Protein AF-A0A0M6WUZ9-F1 (afdb_monomer_lite)

pLDDT: mean 84.44, std 11.3, range [44.12, 95.88]

Foldseek 3Di:
DPDDPCPPDDDDPDDDDDDDDDDPVNLVVVLVPDPDPLVNVLSCCCVVVVDDPFQSVVFDPVQWDPDPVCVVVVNTGGDGDGGHDDDDPVVCVVCVVPPPPDDDDPPPPPPPPPPVPQDPPDDPVVVVVQCPDPVSVVVVVVVVVVVD

InterPro domains:
  IPR011010 DNA breaking-rejoining enzyme, catalytic core [SSF56349] (2-108)
  IPR013762 Integrase-like, catalytic domain superfamily [G3DSA:1.10.443.10] (14-143)

Radius of gyration: 25.89 Å; chains: 1; bounding box: 60×51×64 Å

Secondary structure (DSSP, 8-state):
--S-TTTT-------PPPPPPPPHHHHHHHHHS---HHHHHHHHHHHHS---HHHHHH--GGGEE--HHHHHTT--EE----------HHHHHHTTTTT---PPPPSS---------PPTT--HHHHHHHHT-HHHHHHHHHHHHH--

Organism: NCBI:txid39491

Structure (mmCIF, N/CA/C/O backbone):
data_AF-A0A0M6WUZ9-F1
#
_entry.id   AF-A0A0M6WUZ9-F1
#
loop_
_atom_site.group_PDB
_atom_site.id
_atom_site.type_symbol
_atom_site.label_atom_id
_atom_site.label_alt_id
_atom_site.label_comp_id
_atom_site.label_asym_id
_atom_site.label_entity_id
_atom_site.label_seq_id
_atom_site.pdbx_PDB_ins_code
_atom_site.Cartn_x
_atom_site.Cartn_y
_atom_site.Cartn_z
_atom_site.occupancy
_atom_site.B_iso_or_equiv
_atom_site.auth_seq_id
_atom_site.auth_comp_id
_atom_site.auth_asym_id
_atom_site.auth_atom_id
_atom_site.pdbx_PDB_model_num
ATOM 1 N N . MET A 1 1 ? 34.145 -19.018 -25.890 1.00 57.28 1 MET A N 1
ATOM 2 C CA . MET A 1 1 ? 34.320 -18.085 -24.750 1.00 57.28 1 MET A CA 1
ATOM 3 C C . MET A 1 1 ? 33.254 -18.519 -23.763 1.00 57.28 1 MET A C 1
ATOM 5 O O . MET A 1 1 ? 32.133 -18.049 -23.855 1.00 57.28 1 MET A O 1
ATOM 9 N N . ASP A 1 2 ? 33.565 -19.508 -22.922 1.00 77.81 2 ASP A N 1
ATOM 10 C CA . ASP A 1 2 ? 32.524 -20.358 -22.304 1.00 77.81 2 ASP A CA 1
ATOM 11 C C . ASP A 1 2 ? 32.394 -20.139 -20.791 1.00 77.81 2 ASP A C 1
ATOM 13 O O . ASP A 1 2 ? 31.693 -20.877 -20.104 1.00 77.81 2 ASP A O 1
ATOM 17 N N . ARG A 1 3 ? 33.077 -19.125 -20.245 1.00 78.94 3 ARG A N 1
ATOM 18 C CA . ARG A 1 3 ? 33.057 -18.820 -18.813 1.00 78.94 3 ARG A CA 1
ATOM 19 C C . ARG A 1 3 ? 32.634 -17.377 -18.580 1.00 78.94 3 ARG A C 1
ATOM 21 O O . ARG A 1 3 ? 33.214 -16.459 -19.154 1.00 78.94 3 ARG A O 1
ATOM 28 N N . ASN A 1 4 ? 31.619 -17.202 -17.736 1.00 86.44 4 ASN A N 1
ATOM 29 C CA . ASN A 1 4 ? 31.113 -15.897 -17.336 1.00 86.44 4 ASN A CA 1
ATOM 30 C C . ASN A 1 4 ? 32.207 -15.132 -16.553 1.00 86.44 4 ASN A C 1
ATOM 32 O O . ASN A 1 4 ? 32.609 -15.600 -15.490 1.00 86.44 4 ASN A O 1
ATOM 36 N N . PRO A 1 5 ? 32.678 -13.965 -17.028 1.00 81.19 5 PRO A N 1
ATOM 37 C CA . PRO A 1 5 ? 33.747 -13.200 -16.378 1.00 81.19 5 PRO A CA 1
ATOM 38 C C . PRO A 1 5 ? 33.356 -12.637 -15.000 1.00 81.19 5 PRO A C 1
ATOM 40 O O . PRO A 1 5 ? 34.226 -12.223 -14.241 1.00 81.19 5 PRO A O 1
ATOM 43 N N . ALA A 1 6 ? 32.065 -12.641 -14.653 1.00 85.50 6 ALA A N 1
ATOM 44 C CA . ALA A 1 6 ? 31.572 -12.216 -13.348 1.00 85.50 6 ALA A CA 1
ATOM 45 C C . ALA A 1 6 ? 31.689 -13.298 -12.256 1.00 85.50 6 ALA A C 1
ATOM 47 O O . ALA A 1 6 ? 31.472 -12.980 -11.091 1.00 85.50 6 ALA A O 1
ATOM 48 N N . THR A 1 7 ? 32.035 -14.556 -12.581 1.00 83.50 7 THR A N 1
ATOM 49 C CA . THR A 1 7 ? 32.121 -15.622 -11.557 1.00 83.50 7 THR A CA 1
ATOM 50 C C . THR A 1 7 ? 33.236 -15.397 -10.546 1.00 83.50 7 THR A C 1
ATOM 52 O O . THR A 1 7 ? 33.094 -15.795 -9.396 1.00 83.50 7 THR A O 1
ATOM 55 N N . ASP A 1 8 ? 34.326 -14.756 -10.970 1.00 84.06 8 ASP A N 1
ATOM 56 C CA . ASP A 1 8 ? 35.500 -14.501 -10.128 1.00 84.06 8 ASP A CA 1
ATOM 57 C C . ASP A 1 8 ? 35.569 -13.024 -9.678 1.00 84.06 8 ASP A C 1
ATOM 59 O O . ASP A 1 8 ? 36.574 -12.574 -9.128 1.00 84.06 8 ASP A O 1
ATOM 63 N N . ALA A 1 9 ? 34.506 -12.247 -9.921 1.00 85.69 9 ALA A N 1
ATOM 64 C CA . ALA A 1 9 ? 34.443 -10.841 -9.553 1.00 85.69 9 ALA A CA 1
ATOM 65 C C . ALA A 1 9 ? 34.060 -10.679 -8.076 1.00 85.69 9 ALA A C 1
ATOM 67 O O . ALA A 1 9 ? 32.975 -11.068 -7.642 1.00 85.69 9 ALA A O 1
ATOM 68 N N . THR A 1 10 ? 34.924 -10.030 -7.299 1.00 84.06 10 THR A N 1
ATOM 69 C CA . THR A 1 10 ? 34.576 -9.598 -5.943 1.00 84.06 10 THR A CA 1
ATOM 70 C C . THR A 1 10 ? 33.638 -8.399 -6.034 1.00 84.06 10 THR A C 1
ATOM 72 O O . THR A 1 10 ? 34.058 -7.301 -6.404 1.00 84.06 10 THR A O 1
ATOM 75 N N . LEU A 1 11 ? 32.364 -8.595 -5.693 1.00 83.50 11 LEU A N 1
ATOM 76 C CA . LEU A 1 11 ? 31.403 -7.497 -5.635 1.00 83.50 11 LEU A CA 1
ATOM 77 C C . LEU A 1 11 ? 31.840 -6.473 -4.573 1.00 83.50 11 LEU A C 1
ATOM 79 O O . LEU A 1 11 ? 32.217 -6.866 -3.461 1.00 83.50 11 LEU A O 1
ATOM 83 N N . PRO A 1 12 ? 31.767 -5.162 -4.868 1.00 85.94 12 PRO A N 1
ATOM 84 C CA . PRO A 1 12 ? 31.884 -4.141 -3.840 1.00 85.94 12 PRO A CA 1
ATOM 85 C C . PRO A 1 12 ? 30.888 -4.447 -2.722 1.00 85.94 12 PRO A C 1
ATOM 87 O O . PRO A 1 12 ? 29.716 -4.716 -2.990 1.00 85.94 12 PRO A O 1
ATOM 90 N N . LYS A 1 13 ? 31.338 -4.417 -1.463 1.00 81.62 13 LYS A N 1
ATOM 91 C CA . LYS A 1 13 ? 30.426 -4.595 -0.329 1.00 81.62 13 LYS A CA 1
ATOM 92 C C . LYS A 1 13 ? 29.418 -3.453 -0.336 1.00 81.62 13 LYS A C 1
ATOM 94 O O . LYS A 1 13 ? 29.765 -2.315 -0.023 1.00 81.62 13 LYS A O 1
ATOM 99 N N . TYR A 1 14 ? 28.180 -3.774 -0.690 1.00 82.94 14 TYR A N 1
ATOM 100 C CA . TYR A 1 14 ? 27.066 -2.859 -0.533 1.00 82.94 14 TYR A CA 1
ATOM 101 C C . TYR A 1 14 ? 26.920 -2.511 0.952 1.00 82.94 14 TYR A C 1
ATOM 103 O O . TYR A 1 14 ? 26.851 -3.401 1.802 1.00 82.94 14 TYR A O 1
ATOM 111 N N . LYS A 1 15 ? 26.904 -1.214 1.266 1.00 82.88 15 LYS A N 1
ATOM 112 C CA . LYS A 1 15 ? 26.506 -0.726 2.584 1.00 82.88 15 LYS A CA 1
ATOM 113 C C . LYS A 1 15 ? 25.018 -0.428 2.510 1.00 82.88 15 LYS A C 1
ATOM 115 O O . LYS A 1 15 ? 24.623 0.539 1.867 1.00 82.88 15 LYS A O 1
ATOM 120 N N . ALA A 1 16 ? 24.215 -1.283 3.130 1.00 83.00 16 ALA A N 1
ATOM 121 C CA . ALA A 1 16 ? 22.817 -0.965 3.355 1.00 83.00 16 ALA A CA 1
ATOM 122 C C . ALA A 1 16 ? 22.759 0.206 4.337 1.00 83.00 16 ALA A C 1
ATOM 124 O O . ALA A 1 16 ? 23.297 0.110 5.439 1.00 83.00 16 ALA A O 1
ATOM 125 N N . GLU A 1 17 ? 22.154 1.312 3.922 1.00 87.62 17 GLU A N 1
ATOM 126 C CA . GLU A 1 17 ? 21.775 2.358 4.863 1.00 87.62 17 GLU A CA 1
ATOM 127 C C . GLU A 1 17 ? 20.534 1.886 5.618 1.00 87.62 17 GLU A C 1
ATOM 129 O O . GLU A 1 17 ? 19.546 1.459 5.010 1.00 87.62 17 GLU A O 1
ATOM 134 N N . GLU A 1 18 ? 20.599 1.916 6.948 1.00 87.38 18 GLU A N 1
ATOM 135 C CA . GLU A 1 18 ? 19.429 1.642 7.771 1.00 87.38 18 GLU A CA 1
ATOM 136 C C . GLU A 1 18 ? 18.400 2.747 7.551 1.00 87.38 18 GLU A C 1
ATOM 138 O O . GLU A 1 18 ? 18.701 3.938 7.626 1.00 87.38 18 GLU A O 1
ATOM 143 N N . ARG A 1 19 ? 17.168 2.342 7.243 1.00 85.56 19 ARG A N 1
ATOM 144 C CA . ARG A 1 19 ? 16.063 3.283 7.102 1.00 85.56 19 ARG A CA 1
ATOM 145 C C . ARG A 1 19 ? 15.576 3.664 8.489 1.00 85.56 19 ARG A C 1
ATOM 147 O O . ARG A 1 19 ? 15.199 2.789 9.266 1.00 85.56 19 ARG A O 1
ATOM 154 N N . GLU A 1 20 ? 15.548 4.959 8.768 1.00 89.31 20 GLU A N 1
ATOM 155 C CA . GLU A 1 20 ? 14.989 5.473 10.010 1.00 89.31 20 GLU A CA 1
ATOM 156 C C . GLU A 1 20 ? 13.484 5.179 10.074 1.00 89.31 20 GLU A C 1
ATOM 158 O O . GLU A 1 20 ? 12.724 5.485 9.149 1.00 89.31 20 GLU A O 1
ATOM 163 N N . ILE A 1 21 ? 13.058 4.547 11.167 1.00 89.00 21 ILE A N 1
ATOM 164 C CA . ILE A 1 21 ? 11.651 4.251 11.429 1.00 89.00 21 ILE A CA 1
ATOM 165 C C . ILE A 1 21 ? 11.033 5.482 12.086 1.00 89.00 21 ILE A C 1
ATOM 167 O O . ILE A 1 21 ? 11.552 5.991 13.076 1.00 89.00 21 ILE A O 1
ATOM 171 N N . TRP A 1 22 ? 9.911 5.952 11.546 1.00 89.81 22 TRP A N 1
ATOM 172 C CA . TRP A 1 22 ? 9.224 7.120 12.089 1.00 89.81 22 TRP A CA 1
ATOM 173 C C . TRP A 1 22 ? 8.637 6.834 13.469 1.00 89.81 22 TRP A C 1
ATOM 175 O O . TRP A 1 22 ? 8.040 5.781 13.704 1.00 89.81 22 TRP A O 1
ATOM 185 N N . THR A 1 23 ? 8.757 7.809 14.369 1.00 91.75 23 THR A N 1
ATOM 186 C CA . THR A 1 23 ? 8.077 7.772 15.665 1.00 91.75 23 THR A CA 1
ATOM 187 C C . THR A 1 23 ? 6.589 8.094 15.510 1.00 91.75 23 THR A C 1
ATOM 189 O O . THR A 1 23 ? 6.154 8.682 14.515 1.00 91.75 23 THR A O 1
ATOM 192 N N . ALA A 1 24 ? 5.789 7.748 16.525 1.00 89.62 24 ALA A N 1
ATOM 193 C CA . ALA A 1 24 ? 4.367 8.092 16.553 1.00 89.62 24 ALA A CA 1
ATOM 194 C C . ALA A 1 24 ? 4.133 9.614 16.465 1.00 89.62 24 ALA A C 1
ATOM 196 O O . ALA A 1 24 ? 3.197 10.058 15.810 1.00 89.62 24 ALA A O 1
ATOM 197 N N . GLU A 1 25 ? 5.008 10.420 17.070 1.00 93.38 25 GLU A N 1
ATOM 198 C CA . GLU A 1 25 ? 4.927 11.885 17.039 1.00 93.38 25 GLU A CA 1
ATOM 199 C C . GLU A 1 25 ? 5.149 12.438 15.628 1.00 93.38 25 GLU A C 1
ATOM 201 O O . GLU A 1 25 ? 4.355 13.250 15.154 1.00 93.38 25 GLU A O 1
ATOM 206 N N . MET A 1 26 ? 6.181 11.950 14.928 1.00 92.19 26 MET A N 1
ATOM 207 C CA . MET A 1 26 ? 6.457 12.325 13.536 1.00 92.19 26 MET A CA 1
ATOM 208 C C . MET A 1 26 ? 5.291 11.956 12.621 1.00 92.19 26 MET A C 1
ATOM 210 O O . MET A 1 26 ? 4.908 12.730 11.743 1.00 92.19 26 MET A O 1
ATOM 214 N N . LEU A 1 27 ? 4.695 10.784 12.851 1.00 89.38 27 LEU A N 1
ATOM 215 C CA . LEU A 1 27 ? 3.529 10.343 12.104 1.00 89.38 27 LEU A CA 1
ATOM 216 C C . LEU A 1 27 ? 2.329 11.278 12.312 1.00 89.38 27 LEU A C 1
ATOM 218 O O . LEU A 1 27 ? 1.720 11.718 11.338 1.00 89.38 27 LEU A O 1
ATOM 222 N N . MET A 1 28 ? 1.995 11.601 13.561 1.00 90.94 28 MET A N 1
ATOM 223 C CA . MET A 1 28 ? 0.867 12.489 13.858 1.00 90.94 28 MET A CA 1
ATOM 224 C C . MET A 1 28 ? 1.075 13.878 13.246 1.00 90.94 28 MET A C 1
ATOM 226 O O . MET A 1 28 ? 0.168 14.401 12.604 1.00 90.94 28 MET A O 1
ATOM 230 N N . GLN A 1 29 ? 2.295 14.420 13.325 1.00 93.62 29 GLN A N 1
ATOM 231 C CA . GLN A 1 29 ? 2.648 15.680 12.663 1.00 93.62 29 GLN A CA 1
ATOM 232 C C . GLN A 1 29 ? 2.447 15.616 11.141 1.00 93.62 29 GLN A C 1
ATOM 234 O O . GLN A 1 29 ? 1.903 16.549 10.551 1.00 93.62 29 GLN A O 1
ATOM 239 N N . ALA A 1 30 ? 2.841 14.514 10.497 1.00 90.62 30 ALA A N 1
ATOM 240 C CA . ALA A 1 30 ? 2.650 14.329 9.060 1.00 90.62 30 ALA A CA 1
ATOM 241 C C . ALA A 1 30 ? 1.163 14.223 8.669 1.00 90.62 30 ALA A C 1
ATOM 243 O O . ALA A 1 30 ? 0.751 14.775 7.648 1.00 90.62 30 ALA A O 1
ATOM 244 N N . ILE A 1 31 ? 0.352 13.543 9.485 1.00 91.38 31 ILE A N 1
ATOM 245 C CA . ILE A 1 31 ? -1.099 13.410 9.287 1.00 91.38 31 ILE A CA 1
ATOM 246 C C . ILE A 1 31 ? -1.807 14.763 9.449 1.00 91.38 31 ILE A C 1
ATOM 248 O O . ILE A 1 31 ? -2.732 15.065 8.690 1.00 91.38 31 ILE A O 1
ATOM 252 N N . ASP A 1 32 ? -1.380 15.580 10.410 1.00 92.25 32 ASP A N 1
ATOM 253 C CA . ASP A 1 32 ? -1.957 16.903 10.663 1.00 92.25 32 ASP A CA 1
ATOM 254 C C . ASP A 1 32 ? -1.564 17.926 9.594 1.00 92.25 32 ASP A C 1
ATOM 256 O O . ASP A 1 32 ? -2.394 18.737 9.187 1.00 92.25 32 ASP A O 1
ATOM 260 N N . ALA A 1 33 ? -0.341 17.836 9.064 1.00 94.06 33 ALA A N 1
ATOM 261 C CA . ALA A 1 33 ? 0.108 18.644 7.931 1.00 94.06 33 ALA A CA 1
ATOM 262 C C . ALA A 1 33 ? -0.554 18.246 6.594 1.00 94.06 33 ALA A C 1
ATOM 264 O O . ALA A 1 33 ? -0.447 18.969 5.601 1.00 94.06 33 ALA A O 1
ATOM 265 N N . CYS A 1 34 ? -1.223 17.091 6.530 1.00 93.62 34 CYS A N 1
ATOM 266 C CA . CYS A 1 34 ? -1.841 16.592 5.310 1.00 93.62 34 CYS A CA 1
ATOM 267 C C . CYS A 1 34 ? -3.219 17.233 5.065 1.00 93.62 34 CYS A C 1
ATOM 269 O O . CYS A 1 34 ? -4.233 16.819 5.629 1.00 93.62 34 CYS A O 1
ATOM 271 N N . GLU A 1 35 ? -3.274 18.210 4.158 1.00 92.81 35 GLU A N 1
ATOM 272 C CA . GLU A 1 35 ? -4.527 18.884 3.776 1.00 92.81 35 GLU A CA 1
ATOM 273 C C . GLU A 1 35 ? -5.431 18.017 2.881 1.00 92.81 35 GLU A C 1
ATOM 275 O O . GLU A 1 35 ? -6.659 18.158 2.872 1.00 92.81 35 GLU A O 1
ATOM 280 N N . ASN A 1 36 ? -4.843 17.100 2.105 1.00 94.75 36 ASN A N 1
ATOM 281 C CA . ASN A 1 36 ? -5.596 16.263 1.178 1.00 94.75 36 ASN A CA 1
ATOM 282 C C . ASN A 1 36 ? -6.294 15.116 1.923 1.00 94.75 36 ASN A C 1
ATOM 284 O O . ASN A 1 36 ? -5.654 14.183 2.406 1.00 94.75 36 ASN A O 1
ATOM 288 N N . LYS A 1 37 ? -7.630 15.148 1.935 1.00 92.50 37 LYS A N 1
ATOM 289 C CA . LYS A 1 37 ? -8.475 14.151 2.612 1.00 92.50 37 LYS A CA 1
ATOM 290 C C . LYS A 1 37 ? -8.195 12.712 2.164 1.00 92.50 37 LYS A C 1
ATOM 292 O O . LYS A 1 37 ? -8.147 11.820 3.004 1.00 92.50 37 LYS A O 1
ATOM 297 N N . TRP A 1 38 ? -7.979 12.483 0.868 1.00 91.12 38 TRP A N 1
ATOM 298 C CA . TRP A 1 38 ? -7.688 11.148 0.334 1.00 91.12 38 TRP A CA 1
ATOM 299 C C . TRP A 1 38 ? -6.327 10.642 0.796 1.00 91.12 38 TRP A C 1
ATOM 301 O O . TRP A 1 38 ? -6.197 9.490 1.201 1.00 91.12 38 TRP A O 1
ATOM 311 N N . LEU A 1 39 ? -5.323 11.520 0.791 1.00 91.50 39 LEU A N 1
ATOM 312 C CA . LEU A 1 39 ? -3.984 11.177 1.258 1.00 91.50 39 LEU A CA 1
ATOM 313 C C . LEU A 1 39 ? -3.959 10.933 2.775 1.00 91.50 39 LEU A C 1
ATOM 315 O O . LEU A 1 39 ? -3.254 10.049 3.253 1.00 91.50 39 LEU A O 1
ATOM 319 N N . LYS A 1 40 ? -4.791 11.651 3.531 1.00 93.56 40 LYS A N 1
ATOM 320 C CA . LYS A 1 40 ? -4.960 11.427 4.967 1.00 93.56 40 LYS A CA 1
ATOM 321 C C . LYS A 1 40 ? -5.538 10.040 5.267 1.00 93.56 40 LYS A C 1
ATOM 323 O O . LYS A 1 40 ? -5.004 9.323 6.109 1.00 93.56 40 LYS A O 1
ATOM 328 N N . VAL A 1 41 ? -6.581 9.628 4.541 1.00 91.25 41 VAL A N 1
ATOM 329 C CA . VAL A 1 41 ? -7.144 8.266 4.641 1.00 91.25 41 VAL A CA 1
ATOM 330 C C . VAL A 1 41 ? -6.101 7.214 4.257 1.00 91.25 41 VAL A C 1
ATOM 332 O O . VAL A 1 41 ? -5.950 6.217 4.958 1.00 91.25 41 VAL A O 1
ATOM 335 N N . ALA A 1 42 ? -5.336 7.463 3.192 1.00 92.12 42 ALA A N 1
ATOM 336 C CA . ALA A 1 42 ? -4.237 6.603 2.768 1.00 92.12 42 ALA A CA 1
ATOM 337 C C . ALA A 1 42 ? -3.180 6.399 3.863 1.00 92.12 42 ALA A C 1
ATOM 339 O O . ALA A 1 42 ? -2.775 5.263 4.105 1.00 92.12 42 ALA A O 1
ATOM 340 N N . PHE A 1 43 ? -2.768 7.466 4.557 1.00 91.31 43 PHE A N 1
ATOM 341 C CA . PHE A 1 43 ? -1.858 7.347 5.695 1.00 91.31 43 PHE A CA 1
ATOM 342 C C . PHE A 1 43 ? -2.467 6.496 6.808 1.00 91.31 43 PHE A C 1
ATOM 344 O O . PHE A 1 43 ? -1.836 5.540 7.251 1.00 91.31 43 PHE A O 1
ATOM 351 N N . HIS A 1 44 ? -3.704 6.776 7.222 1.00 90.31 44 HIS A N 1
ATOM 352 C CA . HIS A 1 44 ? -4.355 5.980 8.263 1.00 90.31 44 HIS A CA 1
ATOM 353 C C . HIS A 1 44 ? -4.433 4.494 7.903 1.00 90.31 44 HIS A C 1
ATOM 355 O O . HIS A 1 44 ? -4.116 3.660 8.745 1.00 90.31 44 HIS A O 1
ATOM 361 N N . LEU A 1 45 ? -4.774 4.153 6.658 1.00 90.69 45 LEU A N 1
ATOM 362 C CA . LEU A 1 45 ? -4.783 2.766 6.191 1.00 90.69 45 LEU A CA 1
ATOM 363 C C . LEU A 1 45 ? -3.381 2.144 6.203 1.00 90.69 45 LEU A C 1
ATOM 365 O O . LEU A 1 45 ? -3.218 1.037 6.709 1.00 90.69 45 LEU A O 1
ATOM 369 N N . ALA A 1 46 ? -2.365 2.853 5.705 1.00 91.00 46 ALA A N 1
ATOM 370 C CA . ALA A 1 46 ? -0.988 2.359 5.675 1.00 91.00 46 ALA A CA 1
ATOM 371 C C . ALA A 1 46 ? -0.463 2.007 7.076 1.00 91.00 46 ALA A C 1
ATOM 373 O O . ALA A 1 46 ? 0.183 0.975 7.244 1.00 91.00 46 ALA A O 1
ATOM 374 N N . PHE A 1 47 ? -0.777 2.820 8.089 1.00 87.19 47 PHE A N 1
ATOM 375 C CA . PHE A 1 47 ? -0.308 2.585 9.458 1.00 87.19 47 PHE A CA 1
ATOM 376 C C . PHE A 1 47 ? -1.203 1.639 10.263 1.00 87.19 47 PHE A C 1
ATOM 378 O O . PHE A 1 47 ? -0.680 0.792 10.981 1.00 87.19 47 PHE A O 1
ATOM 385 N N . ALA A 1 48 ? -2.529 1.746 10.147 1.00 88.12 48 ALA A N 1
ATOM 386 C CA . ALA A 1 48 ? -3.455 0.922 10.928 1.00 88.12 48 ALA A CA 1
ATOM 387 C C . ALA A 1 48 ? -3.614 -0.495 10.358 1.00 88.12 48 ALA A C 1
ATOM 389 O O . ALA A 1 48 ? -3.729 -1.450 11.120 1.00 88.12 48 ALA A O 1
ATOM 390 N N . ALA A 1 49 ? -3.608 -0.636 9.028 1.00 87.94 49 ALA A N 1
ATOM 391 C CA . ALA A 1 49 ? -3.791 -1.913 8.337 1.00 87.94 49 ALA A CA 1
ATOM 392 C C . ALA A 1 49 ? -2.487 -2.473 7.740 1.00 87.94 49 ALA A C 1
ATOM 394 O O . ALA A 1 49 ? -2.503 -3.528 7.109 1.00 87.94 49 ALA A O 1
ATOM 395 N N . THR A 1 50 ? -1.346 -1.803 7.947 1.00 90.06 50 THR A N 1
ATOM 396 C CA . THR A 1 50 ? -0.013 -2.238 7.476 1.00 90.06 50 THR A CA 1
ATOM 397 C C . THR A 1 50 ? 0.062 -2.523 5.970 1.00 90.06 50 THR A C 1
ATOM 399 O O . THR A 1 50 ? 0.826 -3.379 5.525 1.00 90.06 50 THR A O 1
ATOM 402 N N . VAL A 1 51 ? -0.744 -1.815 5.173 1.00 91.31 51 VAL A N 1
ATOM 403 C CA . VAL A 1 51 ? -0.857 -2.059 3.728 1.00 91.31 51 VAL A CA 1
ATOM 404 C C . VAL A 1 51 ? 0.309 -1.452 2.954 1.00 91.31 51 VAL A C 1
ATOM 406 O O . VAL A 1 51 ? 0.804 -0.364 3.262 1.00 91.31 51 VAL A O 1
ATOM 409 N N . ARG A 1 52 ? 0.731 -2.141 1.895 1.00 93.00 52 ARG A N 1
ATOM 410 C CA . ARG A 1 52 ? 1.739 -1.638 0.956 1.00 93.00 52 ARG A CA 1
ATOM 411 C C . ARG A 1 52 ? 1.123 -0.622 0.003 1.00 93.00 52 ARG A C 1
ATOM 413 O O . ARG A 1 52 ? -0.067 -0.653 -0.291 1.00 93.00 52 ARG A O 1
ATOM 420 N N . THR A 1 53 ? 1.954 0.244 -0.573 1.00 93.06 53 THR A N 1
ATOM 421 C CA . THR A 1 53 ? 1.492 1.266 -1.527 1.00 93.06 53 THR A CA 1
ATOM 422 C C . THR A 1 53 ? 0.743 0.668 -2.722 1.00 93.06 53 THR A C 1
ATOM 424 O O . THR A 1 53 ? -0.271 1.220 -3.132 1.00 93.06 53 THR A O 1
ATOM 427 N N . GLY A 1 54 ? 1.199 -0.468 -3.264 1.00 94.00 54 GLY A N 1
ATOM 428 C CA . GLY A 1 54 ? 0.511 -1.143 -4.371 1.00 94.00 54 GLY A CA 1
ATOM 429 C C . GLY A 1 54 ? -0.877 -1.661 -3.985 1.00 94.00 54 GLY A C 1
ATOM 430 O O . GLY A 1 54 ? -1.824 -1.504 -4.750 1.00 94.00 54 GLY A O 1
ATOM 431 N N . GLU A 1 55 ? -1.014 -2.216 -2.782 1.00 94.06 55 GLU A N 1
ATOM 432 C CA . GLU A 1 55 ? -2.279 -2.712 -2.219 1.00 94.06 55 GLU A CA 1
ATOM 433 C C . GLU A 1 55 ? -3.251 -1.555 -1.960 1.00 94.06 55 GLU A C 1
ATOM 435 O O . GLU A 1 55 ? -4.421 -1.621 -2.328 1.00 94.06 55 GLU A O 1
ATOM 440 N N . LEU A 1 56 ? -2.744 -0.448 -1.411 1.00 94.00 56 LEU A N 1
ATOM 441 C CA . LEU A 1 56 ? -3.514 0.769 -1.177 1.00 94.00 56 LEU A CA 1
ATOM 442 C C . LEU A 1 56 ? -4.072 1.353 -2.487 1.00 94.00 56 LEU A C 1
ATOM 444 O O . LEU A 1 56 ? -5.234 1.745 -2.545 1.00 94.00 56 LEU A O 1
ATOM 448 N N . LEU A 1 57 ? -3.257 1.389 -3.547 1.00 92.75 57 LEU A N 1
ATOM 449 C CA . LEU A 1 57 ? -3.682 1.846 -4.876 1.00 92.75 57 LEU A CA 1
ATOM 450 C C . LEU A 1 57 ? -4.636 0.864 -5.571 1.00 92.75 57 LEU A C 1
ATOM 452 O O . LEU A 1 57 ? -5.393 1.271 -6.448 1.00 92.75 57 LEU A O 1
ATOM 456 N N . GLY A 1 58 ? -4.584 -0.418 -5.204 1.00 92.69 58 GLY A N 1
ATOM 457 C CA . GLY A 1 58 ? -5.472 -1.461 -5.712 1.00 92.69 58 GLY A CA 1
ATOM 458 C C . GLY A 1 58 ? -6.810 -1.551 -4.977 1.00 92.69 58 GLY A C 1
ATOM 459 O O . GLY A 1 58 ? -7.670 -2.321 -5.400 1.00 92.69 58 GLY A O 1
ATOM 460 N N . LEU A 1 59 ? -7.006 -0.796 -3.894 1.00 92.69 59 LEU A N 1
ATOM 461 C CA . LEU A 1 59 ? -8.209 -0.880 -3.075 1.00 92.69 59 LEU A CA 1
ATOM 462 C C . LEU A 1 59 ? -9.441 -0.359 -3.831 1.00 92.69 59 LEU A C 1
ATOM 464 O O . LEU A 1 59 ? -9.439 0.729 -4.403 1.00 92.69 59 LEU A O 1
ATOM 468 N N . THR A 1 60 ? -10.522 -1.130 -3.793 1.00 92.94 60 THR A N 1
ATOM 469 C CA . THR A 1 60 ? -11.816 -0.796 -4.405 1.00 92.94 60 THR A CA 1
ATOM 470 C C . THR A 1 60 ? -12.944 -0.988 -3.393 1.00 92.94 60 THR A C 1
ATOM 472 O O . THR A 1 60 ? -12.750 -1.589 -2.341 1.00 92.94 60 THR A O 1
ATOM 475 N N . TRP A 1 61 ? -14.139 -0.470 -3.682 1.00 93.31 61 TRP A N 1
ATOM 476 C CA . TRP A 1 61 ? -15.251 -0.482 -2.722 1.00 93.31 61 TRP A CA 1
ATOM 477 C C . TRP A 1 61 ? -15.787 -1.881 -2.386 1.00 93.31 61 TRP A C 1
ATOM 479 O O . TRP A 1 61 ? -16.298 -2.071 -1.292 1.00 93.31 61 TRP A O 1
ATOM 489 N N . ASP A 1 62 ? -15.615 -2.878 -3.260 1.00 93.62 62 ASP A N 1
ATOM 490 C CA . ASP A 1 62 ? -15.912 -4.289 -2.954 1.00 93.62 62 ASP A CA 1
ATOM 491 C C . ASP A 1 62 ? -15.003 -4.875 -1.861 1.00 93.62 62 ASP A C 1
ATOM 493 O O . ASP A 1 62 ? -15.354 -5.879 -1.248 1.00 93.62 62 ASP A O 1
ATOM 497 N N . CYS A 1 63 ? -13.860 -4.238 -1.591 1.00 92.94 63 CYS A N 1
ATOM 498 C CA . CYS A 1 63 ? -12.888 -4.659 -0.585 1.00 92.94 63 CYS A CA 1
ATOM 499 C C . CYS A 1 63 ? -13.150 -4.119 0.824 1.00 92.94 63 CYS A C 1
ATOM 501 O O . CYS A 1 63 ? -12.410 -4.462 1.748 1.00 92.94 63 CYS A O 1
ATOM 503 N N . VAL A 1 64 ? -14.154 -3.257 0.998 1.00 92.62 64 VAL A N 1
ATOM 504 C CA . VAL A 1 64 ? -14.356 -2.482 2.225 1.00 92.62 64 VAL A CA 1
ATOM 505 C C . VAL A 1 64 ? -15.818 -2.547 2.649 1.00 92.62 64 VAL A C 1
ATOM 507 O O . VAL A 1 64 ? -16.695 -2.146 1.891 1.00 92.62 64 VAL A O 1
ATOM 510 N N . ASP A 1 65 ? -16.075 -2.977 3.884 1.00 93.31 65 ASP A N 1
ATOM 511 C CA . ASP A 1 65 ? -17.375 -2.801 4.537 1.00 93.31 65 ASP A CA 1
ATOM 512 C C . ASP A 1 65 ? -17.198 -1.956 5.799 1.00 93.31 65 ASP A C 1
ATOM 514 O O . ASP A 1 65 ? -16.646 -2.405 6.804 1.00 93.31 65 ASP A O 1
ATOM 518 N N . ILE A 1 66 ? -17.649 -0.707 5.706 1.00 91.25 66 ILE A N 1
ATOM 519 C CA . ILE A 1 66 ? -17.669 0.283 6.792 1.00 91.25 66 ILE A CA 1
ATOM 520 C C . ILE A 1 66 ? -19.085 0.826 7.012 1.00 91.25 66 ILE A C 1
ATOM 522 O O . ILE A 1 66 ? -19.256 1.958 7.464 1.00 91.25 66 ILE A O 1
ATOM 526 N N . SER A 1 67 ? -20.101 0.043 6.639 1.00 93.88 67 SER A N 1
ATOM 527 C CA . SER A 1 67 ? -21.499 0.376 6.918 1.00 93.88 67 SER A CA 1
ATOM 528 C C . SER A 1 67 ? -21.749 0.476 8.427 1.00 93.88 67 SER A C 1
ATOM 530 O O . SER A 1 67 ? -21.063 -0.163 9.231 1.00 93.88 67 SER A O 1
ATOM 532 N N . GLU A 1 68 ? -22.725 1.289 8.831 1.00 94.19 68 GLU A N 1
ATOM 533 C CA . GLU A 1 68 ? -23.064 1.460 10.250 1.00 94.19 68 GLU A CA 1
ATOM 534 C C . GLU A 1 68 ? -23.493 0.127 10.874 1.00 94.19 68 GLU A C 1
ATOM 536 O O . GLU A 1 68 ? -23.097 -0.191 11.997 1.00 94.19 68 GLU A O 1
ATOM 541 N N . GLU A 1 69 ? -24.209 -0.700 10.108 1.00 94.19 69 GLU A N 1
ATOM 542 C CA . GLU A 1 69 ? -24.592 -2.056 10.484 1.00 94.19 69 GLU A CA 1
ATOM 543 C C . GLU A 1 69 ? -23.350 -2.910 10.753 1.00 94.19 69 GLU A C 1
ATOM 545 O O . GLU A 1 69 ? -23.232 -3.502 11.827 1.00 94.19 69 GLU A O 1
ATOM 550 N N . ALA A 1 70 ? -22.379 -2.913 9.832 1.00 92.94 70 ALA A N 1
ATOM 551 C CA . ALA A 1 70 ? -21.149 -3.684 9.988 1.00 92.94 70 ALA A CA 1
ATOM 552 C C . ALA A 1 70 ? -20.314 -3.243 11.193 1.00 92.94 70 ALA A C 1
ATOM 554 O O . ALA 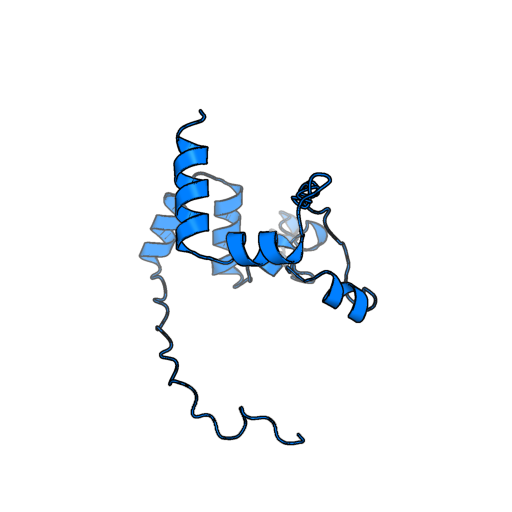A 1 70 ? -19.711 -4.078 11.868 1.00 92.94 70 ALA A O 1
ATOM 555 N N . ILE A 1 71 ? -20.282 -1.943 11.484 1.00 93.69 71 ILE A N 1
ATOM 556 C CA . ILE A 1 71 ? -19.589 -1.409 12.658 1.00 93.69 71 ILE A CA 1
ATOM 557 C C . ILE A 1 71 ? -20.319 -1.832 13.937 1.00 93.69 71 ILE A C 1
ATOM 559 O O . ILE A 1 71 ? -19.678 -2.310 14.871 1.00 93.69 71 ILE A O 1
ATOM 563 N N . SER A 1 72 ? -21.649 -1.715 13.971 1.00 95.50 72 SER A N 1
ATOM 564 C CA . SER A 1 72 ? -22.459 -2.081 15.141 1.00 95.50 72 SER A CA 1
ATOM 565 C C . SER A 1 72 ? -22.379 -3.573 15.481 1.00 95.50 72 SER A C 1
ATOM 567 O O . SER A 1 72 ? -22.342 -3.948 16.651 1.00 95.50 72 SER A O 1
ATOM 569 N N . GLU A 1 73 ? -22.274 -4.419 14.456 1.00 95.88 73 GLU A N 1
ATOM 570 C CA . GLU A 1 73 ? -22.137 -5.871 14.567 1.00 95.88 73 GLU A CA 1
ATOM 571 C C . GLU A 1 73 ? -20.667 -6.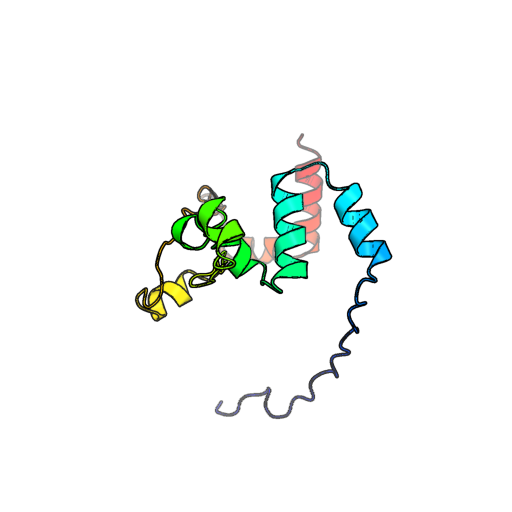323 14.683 1.00 95.88 73 GLU A C 1
ATOM 573 O O . GLU A 1 73 ? -20.390 -7.522 14.708 1.00 95.88 73 GLU A O 1
ATOM 578 N N . ASN A 1 74 ? -19.714 -5.383 14.757 1.00 92.56 74 ASN A N 1
ATOM 579 C CA . ASN A 1 74 ? -18.269 -5.632 14.836 1.00 92.56 74 ASN A CA 1
ATOM 580 C C . ASN A 1 74 ? -17.744 -6.574 13.730 1.00 92.56 74 ASN A C 1
ATOM 582 O O . ASN A 1 74 ? -16.907 -7.450 13.959 1.00 92.56 74 ASN A O 1
ATOM 586 N N . ARG A 1 75 ? -18.261 -6.385 12.516 1.00 93.81 75 ARG A N 1
ATOM 587 C CA . ARG A 1 75 ? -17.941 -7.147 11.300 1.00 93.81 75 ARG A CA 1
ATOM 588 C C . ARG A 1 75 ? -17.408 -6.268 10.163 1.00 93.81 75 ARG A C 1
ATOM 590 O O . ARG A 1 75 ? -17.302 -6.738 9.033 1.00 93.81 75 ARG A O 1
ATOM 597 N N . ALA A 1 76 ? -17.109 -5.001 10.448 1.00 92.81 76 ALA A N 1
ATOM 598 C CA . ALA A 1 76 ? -16.462 -4.103 9.503 1.00 92.81 76 ALA A CA 1
ATOM 599 C C . ALA A 1 76 ? -15.086 -4.653 9.107 1.00 92.81 76 ALA A C 1
ATOM 601 O O . ALA A 1 76 ? -14.332 -5.139 9.954 1.00 92.81 76 ALA A O 1
ATOM 602 N N . TYR A 1 77 ? -14.758 -4.579 7.820 1.00 91.75 77 TYR A N 1
ATOM 603 C CA . TYR A 1 77 ? -13.512 -5.134 7.308 1.00 91.75 77 TYR A CA 1
ATOM 604 C C . TYR A 1 77 ? -12.931 -4.309 6.166 1.00 91.75 77 TYR A C 1
ATOM 606 O O . TYR A 1 77 ? -13.628 -3.612 5.428 1.00 91.75 77 TYR A O 1
ATOM 614 N N . VAL A 1 78 ? -11.625 -4.481 5.989 1.00 92.06 78 VAL A N 1
ATOM 615 C CA . VAL A 1 78 ? -10.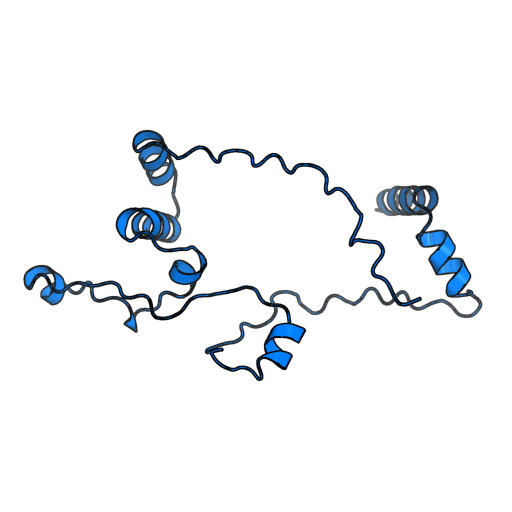897 -4.151 4.767 1.00 92.06 78 VAL A CA 1
ATOM 616 C C . VAL A 1 78 ? -10.135 -5.410 4.373 1.00 92.06 78 VAL A C 1
ATOM 618 O O . VAL A 1 78 ? -9.344 -5.910 5.172 1.00 92.06 78 VAL A O 1
ATOM 621 N N . PHE A 1 79 ? -10.372 -5.946 3.176 1.00 93.56 79 PHE A N 1
ATOM 622 C CA . PHE A 1 79 ? -9.601 -7.076 2.654 1.00 93.56 79 PHE A CA 1
ATOM 623 C C . PHE A 1 79 ? -8.817 -6.668 1.414 1.00 93.56 79 PHE A C 1
ATOM 625 O O . PHE A 1 79 ? -9.297 -5.925 0.567 1.00 93.56 79 PHE A O 1
ATOM 632 N N . ILE A 1 80 ? -7.605 -7.192 1.281 1.00 93.12 80 ILE A N 1
ATOM 633 C CA . ILE A 1 80 ? -6.745 -6.920 0.133 1.00 93.12 80 ILE A CA 1
ATOM 634 C C . ILE A 1 80 ? -6.739 -8.157 -0.760 1.00 93.12 80 ILE A C 1
ATOM 636 O O . ILE A 1 80 ? -6.312 -9.226 -0.333 1.00 93.12 80 ILE A O 1
ATOM 640 N N . ASN A 1 81 ? -7.217 -8.023 -1.998 1.00 94.62 81 ASN A N 1
ATOM 641 C CA . ASN A 1 81 ? -7.195 -9.103 -2.997 1.00 94.62 81 ASN A CA 1
ATOM 642 C C . ASN A 1 81 ? -6.471 -8.734 -4.297 1.00 94.62 81 ASN A C 1
ATOM 644 O O . ASN A 1 81 ? -6.377 -9.563 -5.198 1.00 94.62 81 ASN A O 1
ATOM 648 N N . LYS A 1 82 ? -6.008 -7.491 -4.423 1.00 94.50 82 LYS A N 1
ATOM 649 C CA . LYS A 1 82 ? -5.348 -6.976 -5.619 1.00 94.50 82 LYS A CA 1
ATOM 650 C C . LYS A 1 82 ? -4.397 -5.848 -5.251 1.00 94.50 82 LYS A C 1
ATOM 652 O O . LYS A 1 82 ? -4.566 -5.184 -4.231 1.00 94.50 82 LYS A O 1
ATOM 657 N N . GLN A 1 83 ? -3.400 -5.647 -6.099 1.00 94.69 83 GLN A N 1
ATOM 658 C CA . GLN A 1 83 ? -2.407 -4.592 -5.962 1.00 94.69 83 GLN A CA 1
ATOM 659 C C . GLN A 1 83 ? -2.094 -3.993 -7.328 1.00 94.69 83 GLN A C 1
ATOM 661 O O . GLN A 1 83 ? -2.236 -4.651 -8.359 1.00 94.69 83 GLN A O 1
ATOM 666 N N . VAL A 1 84 ? -1.653 -2.742 -7.328 1.00 94.12 84 VAL A N 1
ATOM 667 C CA . VAL A 1 84 ? -1.120 -2.078 -8.515 1.00 94.12 84 VAL A CA 1
ATOM 668 C C . VAL A 1 84 ? 0.396 -2.207 -8.510 1.00 94.12 84 VAL A C 1
ATOM 670 O O . VAL A 1 84 ? 1.060 -1.763 -7.573 1.00 94.12 84 VAL A O 1
ATOM 673 N N . GLU A 1 85 ? 0.944 -2.757 -9.588 1.00 91.81 85 GLU A N 1
ATOM 674 C CA . GLU A 1 85 ? 2.382 -2.911 -9.781 1.00 91.81 85 GLU A CA 1
ATOM 675 C C . GLU A 1 85 ? 2.828 -2.294 -11.110 1.00 91.81 85 GLU A C 1
ATOM 677 O O . GLU A 1 85 ? 2.094 -2.276 -12.100 1.00 91.81 85 GLU A O 1
ATOM 682 N N . ARG A 1 86 ? 4.046 -1.742 -11.127 1.00 89.81 86 ARG A N 1
ATOM 683 C CA . ARG A 1 86 ? 4.669 -1.238 -12.352 1.00 89.81 86 ARG A CA 1
ATOM 684 C C . ARG A 1 86 ? 5.549 -2.333 -12.935 1.00 89.81 86 ARG A C 1
ATOM 686 O O . ARG A 1 86 ? 6.591 -2.639 -12.371 1.00 89.81 86 ARG A O 1
ATOM 693 N N . VAL A 1 87 ? 5.152 -2.845 -14.090 1.00 86.94 87 VAL A N 1
ATOM 694 C CA . VAL A 1 87 ? 5.843 -3.923 -14.806 1.00 86.94 87 VAL A CA 1
ATOM 695 C C . VAL A 1 87 ? 6.268 -3.463 -16.202 1.00 86.94 87 VAL A C 1
ATOM 697 O O . VAL A 1 87 ? 5.703 -2.509 -16.748 1.00 86.94 87 VAL A O 1
ATOM 700 N N . SER A 1 88 ? 7.299 -4.099 -16.766 1.00 88.00 88 SER A N 1
ATOM 701 C CA . SER A 1 88 ? 7.695 -3.861 -18.158 1.00 88.00 88 SER A CA 1
ATOM 702 C C . SER A 1 88 ? 6.721 -4.550 -19.118 1.00 88.00 88 SER A C 1
ATOM 704 O O . SER A 1 88 ? 6.002 -5.468 -18.725 1.00 88.00 88 SER A O 1
ATOM 706 N N . LYS A 1 89 ? 6.670 -4.103 -20.378 1.00 85.12 89 LYS A N 1
ATOM 707 C CA . LYS A 1 89 ? 5.759 -4.700 -21.370 1.00 85.12 89 LYS A CA 1
ATOM 708 C C . LYS A 1 89 ? 6.169 -6.131 -21.701 1.00 85.12 89 LYS A C 1
ATOM 710 O O . LYS A 1 89 ? 5.315 -6.999 -21.794 1.00 85.12 89 LYS A O 1
ATOM 715 N N . GLU A 1 90 ? 7.472 -6.360 -21.781 1.00 88.44 90 GLU A N 1
ATOM 716 C CA . GLU A 1 90 ? 8.076 -7.655 -22.077 1.00 88.44 90 GLU A CA 1
ATOM 717 C C . GLU A 1 90 ? 7.704 -8.681 -20.999 1.00 88.44 90 GLU A C 1
ATOM 719 O O . GLU A 1 90 ? 7.325 -9.799 -21.321 1.00 88.44 90 GLU A O 1
ATOM 724 N N . ALA A 1 91 ? 7.720 -8.281 -19.721 1.00 86.38 91 ALA A N 1
ATOM 725 C CA . ALA A 1 91 ? 7.311 -9.151 -18.621 1.00 86.38 91 ALA A CA 1
ATOM 726 C C . ALA A 1 91 ? 5.814 -9.503 -18.680 1.00 86.38 91 ALA A C 1
ATOM 728 O O . ALA A 1 91 ? 5.436 -10.631 -18.383 1.00 86.38 91 ALA A O 1
ATOM 729 N N . VAL A 1 92 ? 4.952 -8.560 -19.081 1.00 86.81 92 VAL A N 1
ATOM 730 C CA . VAL A 1 92 ? 3.509 -8.822 -19.253 1.00 86.81 92 VAL A CA 1
ATOM 731 C C . VAL A 1 92 ? 3.252 -9.781 -20.419 1.00 86.81 92 VAL A C 1
ATOM 733 O O . VAL A 1 92 ? 2.389 -10.652 -20.308 1.00 86.81 92 VAL A O 1
ATOM 736 N N . GLU A 1 93 ? 4.002 -9.632 -21.513 1.00 87.25 93 GLU A N 1
ATOM 737 C CA . GLU A 1 93 ? 3.953 -10.534 -22.669 1.00 87.25 93 GLU A CA 1
ATOM 738 C C . GLU A 1 93 ? 4.439 -11.944 -22.301 1.00 87.25 93 GLU A C 1
ATOM 740 O O . GLU A 1 93 ? 3.771 -12.921 -22.631 1.00 87.25 93 GLU A O 1
ATOM 745 N N . GLU A 1 94 ? 5.545 -12.066 -21.560 1.00 89.31 94 GLU A N 1
ATOM 746 C CA . GLU A 1 94 ? 6.085 -13.356 -21.102 1.00 89.31 94 GLU A CA 1
ATOM 747 C C . GLU A 1 94 ? 5.152 -14.070 -20.112 1.00 89.31 94 GLU A C 1
ATOM 749 O O . GLU A 1 94 ? 5.016 -15.294 -20.145 1.00 89.31 94 GLU A O 1
ATOM 754 N N . LEU A 1 95 ? 4.455 -13.307 -19.265 1.00 84.94 95 LEU A N 1
ATOM 755 C CA . LEU A 1 95 ? 3.435 -13.828 -18.352 1.00 84.94 95 LEU A CA 1
ATOM 756 C C . LEU A 1 95 ? 2.142 -14.260 -19.064 1.00 84.94 95 LEU A C 1
ATOM 758 O O . LEU A 1 95 ? 1.266 -14.827 -18.408 1.00 84.94 95 LEU A O 1
ATOM 762 N N . ASP A 1 96 ? 1.994 -13.996 -20.369 1.00 84.50 96 ASP A N 1
ATOM 763 C CA . ASP A 1 96 ? 0.766 -14.241 -21.140 1.00 84.50 96 ASP A CA 1
ATOM 764 C C . ASP A 1 96 ? -0.474 -13.635 -20.449 1.00 84.50 96 ASP A C 1
ATOM 766 O O . ASP A 1 96 ? -1.557 -14.216 -20.396 1.00 84.50 96 ASP A O 1
ATOM 770 N N . SER A 1 97 ? -0.289 -12.466 -19.820 1.00 80.44 97 SER A N 1
ATOM 771 C CA . SER A 1 97 ? -1.307 -11.777 -19.008 1.00 80.44 97 SER A CA 1
ATOM 772 C C . SER A 1 97 ? -1.922 -12.603 -17.862 1.00 80.44 97 SER A C 1
ATOM 774 O O . SER A 1 97 ? -2.978 -12.239 -17.336 1.00 80.44 97 SER A O 1
ATOM 776 N N . LYS A 1 98 ? -1.282 -13.696 -17.423 1.00 83.88 98 LYS A N 1
ATOM 777 C CA . LYS A 1 98 ? -1.728 -14.443 -16.239 1.00 83.88 98 LYS A CA 1
ATOM 778 C C . LYS A 1 98 ? -1.653 -13.556 -15.000 1.00 83.88 98 LYS A C 1
ATOM 780 O O . LYS A 1 98 ? -0.693 -12.820 -14.812 1.00 83.88 98 LYS A O 1
ATOM 785 N N . GLU A 1 99 ? -2.691 -13.632 -14.168 1.00 85.19 99 GLU A N 1
ATOM 786 C CA . GLU A 1 99 ? -2.845 -12.839 -12.935 1.00 85.19 99 GLU A CA 1
ATOM 787 C C . GLU A 1 99 ? -2.956 -11.313 -13.144 1.00 85.19 99 GLU A C 1
ATOM 789 O O . GLU A 1 99 ? -2.999 -10.551 -12.178 1.00 85.19 99 GLU A O 1
ATOM 794 N N . VAL A 1 100 ? -3.098 -10.846 -14.391 1.00 90.81 100 VAL A N 1
ATOM 795 C CA . VAL A 1 100 ? -3.322 -9.430 -14.707 1.00 90.81 100 VAL A CA 1
ATOM 796 C C . VAL A 1 100 ? -4.820 -9.151 -14.821 1.00 90.81 100 VAL A C 1
ATOM 798 O O . VAL A 1 100 ? -5.486 -9.608 -15.745 1.00 90.81 100 VAL A O 1
ATOM 801 N N . ILE A 1 101 ? -5.357 -8.361 -13.888 1.00 91.19 101 ILE A N 1
ATOM 802 C CA . ILE A 1 101 ? -6.781 -7.978 -13.882 1.00 91.19 101 ILE A CA 1
ATOM 803 C C . ILE A 1 101 ? -7.049 -6.830 -14.865 1.00 91.19 101 ILE A C 1
ATOM 805 O O . ILE A 1 101 ? -8.043 -6.838 -15.588 1.00 91.19 101 ILE A O 1
ATOM 809 N N . LEU A 1 102 ? -6.181 -5.813 -14.866 1.00 90.62 102 LEU A N 1
ATOM 810 C CA . LEU A 1 102 ? -6.359 -4.595 -15.652 1.00 90.62 102 LEU A CA 1
ATOM 811 C C . LEU A 1 102 ? -5.007 -3.971 -16.001 1.00 90.62 102 LEU A C 1
ATOM 813 O O . LEU A 1 102 ? -4.180 -3.732 -15.121 1.00 90.62 102 LEU A O 1
ATOM 817 N N . ILE A 1 103 ? -4.823 -3.629 -17.277 1.00 90.31 103 ILE A N 1
ATOM 818 C CA . ILE A 1 103 ? -3.691 -2.826 -17.745 1.00 90.31 103 ILE A CA 1
ATOM 819 C C . ILE A 1 103 ? -4.159 -1.380 -17.894 1.00 90.31 103 ILE A C 1
ATOM 821 O O . ILE A 1 103 ? -5.033 -1.072 -18.706 1.00 90.31 103 ILE A O 1
ATOM 825 N N . PHE A 1 104 ? -3.572 -0.477 -17.112 1.00 88.88 104 PHE A N 1
ATOM 826 C CA . PHE A 1 104 ? -3.858 0.949 -17.229 1.00 88.88 104 PHE A CA 1
ATOM 827 C C . PHE A 1 104 ? -3.258 1.528 -18.519 1.00 88.88 104 PHE A C 1
ATOM 829 O O . PHE A 1 104 ? -2.154 1.140 -18.916 1.00 88.88 104 PHE A O 1
ATOM 836 N N . PRO A 1 105 ? -3.931 2.498 -19.164 1.00 86.50 105 PRO A N 1
ATOM 837 C CA . PRO A 1 105 ? -3.382 3.155 -20.339 1.00 86.50 105 PRO A CA 1
ATOM 838 C C . PRO A 1 105 ? -2.070 3.866 -19.994 1.00 86.50 105 PRO A C 1
ATOM 840 O O . PRO A 1 105 ? -1.931 4.498 -18.942 1.00 86.50 105 PRO A O 1
ATOM 843 N N . SER A 1 106 ? -1.104 3.796 -20.912 1.00 79.50 106 SER A N 1
ATOM 844 C CA . SER A 1 106 ? 0.152 4.530 -20.774 1.00 79.50 106 SER A CA 1
ATOM 845 C C . SER A 1 106 ? -0.123 6.033 -20.670 1.00 79.50 106 SER A C 1
ATOM 847 O O . SER A 1 106 ? -0.605 6.658 -21.610 1.00 79.50 106 SER A O 1
ATOM 849 N N . GLN A 1 107 ? 0.242 6.625 -19.531 1.00 67.56 107 GLN A N 1
ATOM 850 C CA . GLN A 1 107 ? 0.205 8.077 -19.305 1.00 67.56 107 GLN A CA 1
ATOM 851 C C . GLN A 1 107 ? 1.250 8.824 -20.142 1.00 67.56 107 GLN A C 1
ATOM 853 O O . GLN A 1 107 ? 1.114 10.019 -20.399 1.00 67.56 107 GLN A O 1
ATOM 858 N N . ARG A 1 108 ? 2.286 8.122 -20.622 1.00 63.31 108 ARG A N 1
ATOM 859 C CA . ARG A 1 108 ? 3.086 8.647 -21.721 1.00 63.31 108 ARG A CA 1
ATOM 860 C C . ARG A 1 108 ? 2.175 8.597 -22.946 1.00 63.31 108 ARG A C 1
ATOM 862 O O . ARG A 1 108 ? 1.979 7.511 -23.497 1.00 63.31 108 ARG A O 1
ATOM 869 N N . LYS A 1 109 ? 1.667 9.763 -23.392 1.00 56.97 109 LYS A N 1
ATOM 870 C CA . LYS A 1 109 ? 1.511 9.998 -24.840 1.00 56.97 109 LYS A CA 1
ATOM 871 C C . LYS A 1 109 ? 2.778 9.423 -25.432 1.00 56.97 109 LYS A C 1
ATOM 873 O O . LYS A 1 109 ? 3.828 9.742 -24.865 1.00 56.97 109 LYS A O 1
ATOM 878 N N . ASN A 1 110 ? 2.679 8.544 -26.435 1.00 48.75 110 ASN A N 1
ATOM 879 C CA . ASN A 1 110 ? 3.851 8.121 -27.190 1.00 48.75 110 ASN A CA 1
ATOM 880 C C . ASN A 1 110 ? 4.752 9.339 -27.238 1.00 48.75 110 ASN A C 1
ATOM 882 O O . ASN A 1 110 ? 4.332 10.384 -27.748 1.00 48.75 110 ASN A O 1
ATOM 886 N N . GLY A 1 111 ? 5.917 9.249 -26.585 1.00 44.12 111 GLY A N 1
ATOM 887 C CA . GLY A 1 111 ? 6.957 10.154 -26.990 1.00 44.12 111 GLY A CA 1
ATOM 888 C C . GLY A 1 111 ? 6.918 10.018 -28.498 1.00 44.12 1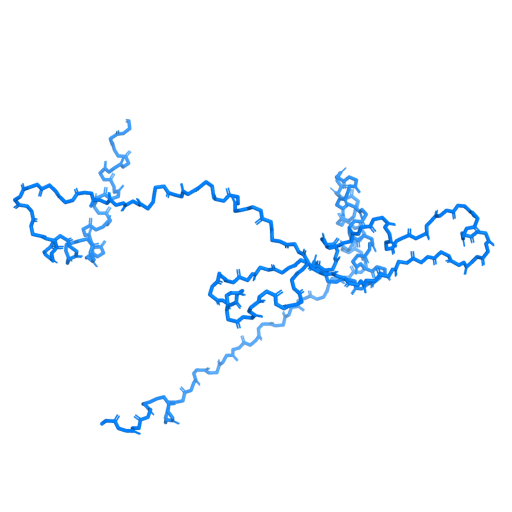11 GLY A C 1
ATOM 889 O O . GLY A 1 111 ? 6.801 8.903 -29.023 1.00 44.12 111 GLY A O 1
ATOM 890 N N . GLU A 1 112 ? 6.964 11.128 -29.208 1.00 45.00 112 GLU A N 1
ATOM 891 C CA . GLU A 1 112 ? 7.866 11.081 -30.331 1.00 45.00 112 GLU A CA 1
ATOM 892 C C . GLU A 1 112 ? 9.100 10.367 -29.763 1.00 45.00 112 GLU A C 1
ATOM 894 O O . GLU A 1 112 ? 9.817 10.889 -28.908 1.00 45.00 112 GLU A O 1
ATOM 899 N N . GLU A 1 113 ? 9.240 9.070 -30.070 1.00 46.28 113 GLU A N 1
ATOM 900 C CA . GLU A 1 113 ? 10.558 8.504 -30.220 1.00 46.28 113 GLU A CA 1
ATOM 901 C C . GLU A 1 113 ? 11.236 9.619 -30.988 1.00 46.28 113 GLU A C 1
ATOM 903 O O . GLU A 1 113 ? 10.741 9.961 -32.067 1.00 46.28 113 GLU A O 1
ATOM 908 N N . ASN A 1 114 ? 12.183 10.322 -30.360 1.00 47.88 114 ASN A N 1
ATOM 909 C CA . ASN A 1 114 ? 12.941 11.366 -31.025 1.00 47.88 114 ASN A CA 1
ATOM 910 C C . ASN A 1 114 ? 13.726 10.631 -32.115 1.00 47.88 114 ASN A C 1
ATOM 912 O O . ASN A 1 114 ? 14.910 10.343 -31.972 1.00 47.88 114 ASN A O 1
ATOM 916 N N . LYS A 1 115 ? 13.025 10.221 -33.173 1.00 50.62 115 LYS A N 1
ATOM 917 C CA . LYS A 1 115 ? 13.543 9.706 -34.411 1.00 50.62 115 LYS A CA 1
ATOM 918 C C . LYS A 1 115 ? 14.103 10.955 -35.027 1.00 50.62 115 LYS A C 1
ATOM 920 O O . LYS A 1 115 ? 13.405 11.713 -35.691 1.00 50.62 115 LYS A O 1
ATOM 925 N N . ILE A 1 116 ? 15.361 11.207 -34.703 1.00 59.00 116 ILE A N 1
ATOM 926 C CA . ILE A 1 116 ? 16.168 12.144 -35.450 1.00 59.00 116 ILE A CA 1
ATOM 927 C C . ILE A 1 116 ? 16.181 11.565 -36.864 1.00 59.00 116 ILE A C 1
ATOM 929 O O . ILE A 1 116 ? 16.835 10.556 -37.124 1.00 59.00 116 ILE A O 1
ATOM 933 N N . SER A 1 117 ? 15.373 12.133 -37.758 1.00 64.94 117 SER A N 1
ATOM 934 C CA . SER A 1 117 ? 15.465 11.829 -39.177 1.00 64.94 117 SER A CA 1
ATOM 935 C C . SER A 1 117 ? 16.828 12.325 -39.635 1.00 64.94 117 SER A C 1
ATOM 937 O O . SER A 1 117 ? 17.106 13.524 -39.572 1.00 64.94 117 SER A O 1
ATOM 939 N N . ILE A 1 118 ? 17.692 11.398 -40.028 1.00 67.75 118 ILE A N 1
ATOM 940 C CA . ILE A 1 118 ? 19.040 11.708 -40.491 1.00 67.75 118 ILE A CA 1
ATOM 941 C C . ILE A 1 118 ? 18.894 12.431 -41.840 1.00 67.75 118 ILE A C 1
ATOM 943 O O . ILE A 1 118 ? 18.298 11.852 -42.750 1.00 67.75 118 ILE A O 1
ATOM 947 N N . PRO A 1 119 ? 19.356 13.689 -41.977 1.00 75.62 119 PRO A N 1
ATOM 948 C CA . PRO A 1 119 ? 19.261 14.417 -43.239 1.00 75.62 119 PRO A CA 1
ATOM 949 C C . PRO A 1 119 ? 19.992 13.681 -44.366 1.00 75.62 119 PRO A C 1
ATOM 951 O O . PRO A 1 119 ? 21.016 13.034 -44.128 1.00 75.62 119 PRO A O 1
ATOM 954 N N . GLU A 1 120 ? 19.500 13.808 -45.601 1.00 77.56 120 GLU A N 1
ATOM 955 C CA . GLU A 1 120 ? 20.182 13.246 -46.771 1.00 77.56 120 GLU A CA 1
ATOM 956 C C . GLU A 1 120 ? 21.623 13.775 -46.859 1.00 77.56 120 GLU A C 1
ATOM 958 O O . GLU A 1 120 ? 21.866 14.981 -46.815 1.00 77.56 120 GLU A O 1
ATOM 963 N N . GLY A 1 121 ? 22.588 12.855 -46.955 1.00 77.75 121 GLY A N 1
ATOM 964 C CA . GLY A 1 121 ? 24.022 13.165 -46.986 1.00 77.75 121 GLY A CA 1
ATOM 965 C C . GLY A 1 121 ? 24.743 13.098 -45.634 1.00 77.75 121 GLY A C 1
ATOM 966 O O . GLY A 1 121 ? 25.954 13.311 -45.599 1.00 77.75 121 GLY A O 1
ATOM 967 N N . VAL A 1 122 ? 24.050 12.778 -44.534 1.00 78.75 122 VAL A N 1
ATOM 968 C CA . VAL A 1 122 ? 24.667 12.595 -43.209 1.00 78.75 122 VAL A CA 1
ATOM 969 C C . VAL A 1 122 ? 24.864 11.108 -42.902 1.00 78.75 122 VAL A C 1
ATOM 971 O O . VAL A 1 122 ? 23.921 10.324 -42.962 1.00 78.75 122 VAL A O 1
ATOM 974 N N . ASP A 1 123 ? 26.091 10.725 -42.542 1.00 83.31 123 ASP A N 1
ATOM 975 C CA . ASP A 1 123 ? 26.429 9.360 -42.121 1.00 83.31 123 ASP A CA 1
ATOM 976 C C . ASP A 1 123 ? 25.859 9.065 -40.712 1.00 83.31 123 ASP A C 1
ATOM 978 O O . ASP A 1 123 ? 26.242 9.739 -39.744 1.00 83.31 123 ASP A O 1
ATOM 982 N N . PRO A 1 124 ? 24.972 8.059 -40.565 1.00 79.44 124 PRO A N 1
ATOM 983 C CA . PRO A 1 124 ? 24.375 7.685 -39.283 1.00 79.44 124 PRO A CA 1
ATOM 984 C C . PRO A 1 124 ? 25.388 7.302 -38.203 1.00 79.44 124 PRO A C 1
ATOM 986 O O . PRO A 1 124 ? 25.202 7.608 -37.025 1.00 79.44 124 PRO A O 1
ATOM 989 N N . GLU A 1 125 ? 26.460 6.618 -38.586 1.00 79.50 125 GLU A N 1
ATOM 990 C CA . GLU A 1 125 ? 27.413 6.024 -37.657 1.00 79.50 125 GLU A CA 1
ATOM 991 C C . GLU A 1 125 ? 28.369 7.087 -37.109 1.00 79.50 125 GLU A C 1
ATOM 993 O O . GLU A 1 125 ? 28.692 7.112 -35.915 1.00 79.50 125 GLU A O 1
ATOM 998 N N . LEU A 1 126 ? 28.759 8.033 -37.968 1.00 80.38 126 LEU A N 1
ATOM 999 C CA . LEU A 1 126 ? 29.529 9.205 -37.567 1.00 80.38 126 LEU A CA 1
ATOM 1000 C C . LEU A 1 126 ? 28.699 10.134 -36.673 1.00 80.38 126 LEU A C 1
ATOM 1002 O O . LEU A 1 126 ? 29.201 10.600 -35.649 1.00 80.38 126 LEU A O 1
ATOM 1006 N N . LEU A 1 127 ? 27.423 10.353 -37.008 1.00 78.44 127 LEU A N 1
ATOM 1007 C CA . LEU A 1 127 ? 26.508 11.154 -36.192 1.00 78.44 127 LEU A CA 1
ATOM 1008 C C . LEU A 1 127 ? 26.355 10.565 -34.782 1.00 78.44 127 LEU A C 1
ATOM 1010 O O . LEU A 1 127 ? 26.474 11.291 -33.796 1.00 78.44 127 LEU A O 1
ATOM 1014 N N . MET A 1 128 ? 26.172 9.246 -34.672 1.00 79.25 128 MET A N 1
ATOM 1015 C CA . MET A 1 128 ? 26.067 8.563 -33.378 1.00 79.25 128 MET A CA 1
ATOM 1016 C C . MET A 1 128 ? 27.362 8.660 -32.561 1.00 79.25 128 MET A C 1
ATOM 1018 O O . MET A 1 128 ? 27.304 8.899 -31.355 1.00 79.25 1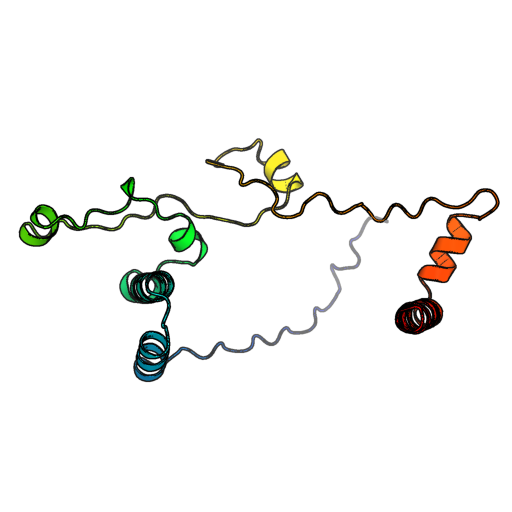28 MET A O 1
ATOM 1022 N N . LYS A 1 129 ? 28.537 8.555 -33.197 1.00 81.50 129 LYS A N 1
ATOM 1023 C CA . LYS A 1 129 ? 29.832 8.765 -32.520 1.00 81.50 129 LYS A CA 1
ATOM 1024 C C . LYS A 1 129 ? 30.002 10.193 -32.004 1.00 81.50 129 LYS A C 1
ATOM 1026 O O . LYS A 1 129 ? 30.526 10.386 -30.911 1.00 81.50 129 LYS A O 1
ATOM 1031 N N . VAL A 1 130 ? 29.555 11.185 -32.772 1.00 79.19 130 VAL A N 1
ATOM 1032 C CA . VAL A 1 130 ? 29.635 12.603 -32.396 1.00 79.19 130 VAL A CA 1
ATOM 1033 C C . VAL A 1 130 ? 28.693 12.924 -31.232 1.00 79.19 130 VAL A C 1
ATOM 1035 O O . VAL A 1 130 ? 29.104 13.598 -30.290 1.00 79.19 130 VAL A O 1
ATOM 1038 N N . LEU A 1 131 ? 27.462 12.406 -31.256 1.00 73.75 131 LEU A N 1
ATOM 1039 C CA . LEU A 1 131 ? 26.491 12.579 -30.168 1.00 73.75 131 LEU A CA 1
ATOM 1040 C C . LEU A 1 131 ? 26.867 11.795 -28.902 1.00 73.75 131 LEU A C 1
ATOM 1042 O O . LEU A 1 131 ? 26.542 12.224 -27.798 1.00 73.75 131 LEU A O 1
ATOM 1046 N N . GLY A 1 132 ? 27.568 10.668 -29.050 1.00 73.56 132 GLY A N 1
ATOM 1047 C CA . GLY A 1 132 ? 28.099 9.885 -27.934 1.00 73.56 132 GLY A CA 1
ATOM 1048 C C . GLY A 1 132 ? 29.287 10.536 -27.219 1.00 73.56 132 GLY A C 1
ATOM 1049 O O . GLY A 1 132 ? 29.678 10.069 -26.150 1.00 73.56 132 GLY A O 1
ATOM 1050 N N . ASN A 1 133 ? 29.862 11.610 -27.775 1.00 86.38 133 ASN A N 1
ATOM 1051 C CA . ASN A 1 133 ? 30.918 12.364 -27.113 1.00 86.38 133 ASN A CA 1
ATOM 1052 C C . ASN A 1 133 ? 30.306 13.337 -26.075 1.00 86.38 133 ASN A C 1
ATOM 1054 O O . ASN A 1 133 ? 29.550 14.239 -26.451 1.00 86.38 133 ASN A O 1
ATOM 1058 N N . PRO A 1 134 ? 30.655 13.209 -24.780 1.00 81.81 134 PRO A N 1
ATOM 1059 C CA . PRO A 1 134 ? 30.083 14.027 -23.711 1.00 81.81 134 PRO A CA 1
ATOM 1060 C C . PRO A 1 134 ? 30.380 15.530 -23.849 1.00 81.81 134 PRO A C 1
ATOM 1062 O O . PRO A 1 134 ? 29.545 16.345 -23.455 1.00 81.81 134 PRO A O 1
ATOM 1065 N N . GLU A 1 135 ? 31.514 15.919 -24.439 1.00 82.12 135 GLU A N 1
ATOM 1066 C CA . GLU A 1 135 ? 31.847 17.332 -24.675 1.00 82.12 135 GLU A CA 1
ATOM 1067 C C . GLU A 1 135 ? 30.945 17.947 -25.752 1.00 82.12 135 GLU A C 1
ATOM 1069 O O . GLU A 1 135 ? 30.377 19.023 -25.559 1.00 82.12 135 GLU A O 1
ATOM 1074 N N . MET A 1 136 ? 30.739 17.230 -26.862 1.00 80.38 136 MET A N 1
ATOM 1075 C CA . MET A 1 136 ? 29.826 17.651 -27.932 1.00 80.38 136 MET A CA 1
ATOM 1076 C C . MET A 1 136 ? 28.374 17.696 -27.453 1.00 80.38 136 MET A C 1
ATOM 1078 O O . MET A 1 136 ? 27.658 18.650 -27.754 1.00 80.38 136 MET A O 1
ATOM 1082 N N . ALA A 1 137 ? 27.940 16.720 -26.652 1.00 75.88 137 ALA A N 1
ATOM 1083 C CA . ALA A 1 137 ? 26.603 16.717 -26.064 1.00 75.88 137 ALA A CA 1
ATOM 1084 C C . ALA A 1 137 ? 26.372 17.933 -25.146 1.00 75.88 137 ALA A C 1
ATOM 1086 O O . ALA A 1 137 ? 25.313 18.569 -25.203 1.00 75.88 137 ALA A O 1
ATOM 1087 N N . ALA A 1 138 ? 27.370 18.305 -24.336 1.00 80.56 138 ALA A N 1
ATOM 1088 C CA . ALA A 1 138 ? 27.307 19.485 -23.477 1.00 80.56 138 ALA A CA 1
ATOM 1089 C C . ALA A 1 138 ? 27.226 20.793 -24.285 1.00 80.56 138 ALA A C 1
ATOM 1091 O O . ALA A 1 138 ? 26.434 21.673 -23.938 1.00 80.56 138 ALA A O 1
ATOM 1092 N N . LEU A 1 139 ? 27.983 20.898 -25.383 1.00 80.19 139 LEU A N 1
ATOM 1093 C CA . LEU A 1 139 ? 27.962 22.053 -26.289 1.00 80.19 139 LEU A CA 1
ATOM 1094 C C . LEU A 1 139 ? 26.630 22.194 -27.033 1.00 80.19 139 LEU A C 1
ATOM 1096 O O . LEU A 1 139 ? 26.072 23.286 -27.101 1.00 80.19 139 LEU A O 1
ATOM 1100 N N . ILE A 1 140 ? 26.074 21.098 -27.551 1.00 79.56 140 ILE A N 1
ATOM 1101 C CA . ILE A 1 140 ? 24.758 21.116 -28.209 1.00 79.56 140 ILE A CA 1
ATOM 1102 C C . ILE A 1 140 ? 23.673 21.521 -27.201 1.00 79.56 140 ILE A C 1
ATOM 1104 O O . ILE A 1 140 ? 22.798 22.330 -27.511 1.00 79.56 140 ILE A O 1
ATOM 1108 N N . THR A 1 141 ? 23.759 21.018 -25.967 1.00 75.62 141 THR A N 1
ATOM 1109 C CA . THR A 1 141 ? 22.811 21.358 -24.896 1.00 75.62 141 THR A CA 1
ATOM 1110 C C . THR A 1 141 ? 22.914 22.826 -24.477 1.00 75.62 141 THR A C 1
ATOM 1112 O O . THR A 1 141 ? 21.895 23.446 -24.164 1.00 75.62 141 THR A O 1
ATOM 1115 N N . SER A 1 142 ? 24.120 23.402 -24.448 1.00 83.38 142 SER A N 1
ATOM 1116 C CA . SER A 1 142 ? 24.306 24.818 -24.119 1.00 83.38 142 SER A CA 1
ATOM 1117 C C . SER A 1 142 ? 23.790 25.726 -25.238 1.00 83.38 142 SER A C 1
ATOM 1119 O O . SER A 1 142 ? 23.036 26.648 -24.939 1.00 83.38 142 SER A O 1
ATOM 1121 N N . LEU A 1 143 ? 24.078 25.402 -26.504 1.00 80.62 143 LEU A N 1
ATOM 1122 C CA . LEU A 1 143 ? 23.552 26.094 -27.688 1.00 80.62 143 LEU A CA 1
ATOM 1123 C C . LEU A 1 143 ? 22.022 26.058 -27.755 1.00 80.62 143 LEU A C 1
ATOM 1125 O O . LEU A 1 143 ? 21.387 27.088 -27.970 1.00 80.62 143 LEU A O 1
ATOM 1129 N N . ALA A 1 144 ? 21.412 24.896 -27.511 1.00 78.25 144 ALA A N 1
ATOM 1130 C CA . ALA A 1 144 ? 19.957 24.751 -27.512 1.00 78.25 144 ALA A CA 1
ATOM 1131 C C . ALA A 1 144 ? 19.271 25.622 -26.444 1.00 78.25 144 ALA A C 1
ATOM 1133 O O . ALA A 1 144 ? 18.151 26.085 -26.647 1.00 78.25 144 ALA A O 1
ATOM 1134 N N . LYS A 1 145 ? 19.941 25.890 -25.314 1.00 80.19 145 LYS A N 1
ATOM 1135 C CA . LYS A 1 145 ? 19.437 26.813 -24.282 1.00 80.19 145 LYS A CA 1
ATOM 1136 C C . LYS A 1 145 ? 19.515 28.281 -24.707 1.00 80.19 145 LYS A C 1
ATOM 1138 O O . LYS A 1 145 ? 18.754 29.082 -24.174 1.00 80.19 145 LYS A O 1
ATOM 1143 N N . THR A 1 146 ? 20.412 28.628 -25.630 1.00 82.38 146 THR A N 1
ATOM 1144 C CA . THR A 1 146 ? 20.596 29.995 -26.142 1.00 82.38 146 THR A CA 1
ATOM 1145 C C . THR A 1 146 ? 19.623 30.345 -27.273 1.00 82.38 146 THR A C 1
ATOM 1147 O O . THR A 1 146 ? 19.406 31.521 -27.529 1.00 82.38 146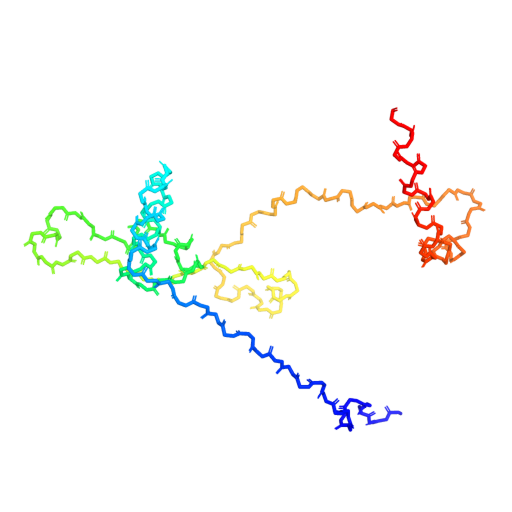 THR A O 1
ATOM 1150 N N . ILE A 1 147 ? 19.018 29.352 -27.935 1.00 76.06 147 ILE A N 1
ATOM 1151 C CA . ILE A 1 147 ? 18.090 29.533 -29.074 1.00 76.06 147 ILE A CA 1
ATOM 1152 C C . ILE A 1 147 ? 16.622 29.721 -28.597 1.00 76.06 147 ILE A C 1
ATOM 1154 O O . ILE A 1 147 ? 15.675 29.424 -29.318 1.00 76.06 147 ILE A O 1
ATOM 1158 N N . LYS A 1 148 ? 16.404 30.216 -27.371 1.00 49.81 148 LYS A N 1
ATOM 1159 C CA . LYS A 1 148 ? 15.070 30.603 -26.870 1.00 49.81 148 LYS A CA 1
ATOM 1160 C C . LYS A 1 148 ? 14.788 32.084 -27.064 1.00 49.81 148 LYS A C 1
ATOM 1162 O O . LYS A 1 148 ? 15.703 32.886 -26.783 1.00 49.81 148 LYS A O 1
#

Sequence (148 aa):
MDRNPATDATLPKYKAEEREIWTAEMLMQAIDACENKWLKVAFHLAFAATVRTGELLGLTWDCVDISEEAISENRAYVFINKQVERVSKEAVEELDSKEVILIFPSQRKNGEENKISIPEGVDPELLMKVLGNPEMAALITSLAKTIK